Protein AF-A0A6B3GBQ8-F1 (afdb_monomer_lite)

Secondary structure (DSSP, 8-state):
-----HHHHHHHHHHHHHHHHHH-TTHHHHHHHHHHS-S--SS-TT-HHHHHHTSTHHHHHHHHHHHHHHT-TT-

Structure (mmCIF, N/CA/C/O backbone):
data_AF-A0A6B3GBQ8-F1
#
_entry.id   AF-A0A6B3GBQ8-F1
#
loop_
_atom_site.group_PDB
_atom_site.id
_atom_site.type_symbol
_atom_site.label_atom_id
_atom_site.label_alt_id
_atom_site.label_comp_id
_atom_site.label_asym_id
_atom_site.label_entity_id
_atom_site.label_seq_id
_atom_site.pdbx_PDB_ins_code
_atom_site.Cartn_x
_atom_site.Cartn_y
_atom_site.Cartn_z
_atom_site.occupancy
_atom_site.B_iso_or_equiv
_atom_site.auth_seq_id
_atom_site.auth_comp_id
_atom_site.auth_asym_id
_atom_site.auth_atom_id
_atom_site.pdbx_PDB_model_num
ATOM 1 N N . MET A 1 1 ? -25.016 -17.350 12.718 1.00 38.38 1 MET A N 1
ATOM 2 C CA . MET A 1 1 ? -24.100 -18.481 12.479 1.00 38.38 1 MET A CA 1
ATOM 3 C C . MET A 1 1 ? -22.716 -17.895 12.265 1.00 38.38 1 MET A C 1
ATOM 5 O O . MET A 1 1 ? -22.445 -17.342 11.209 1.00 38.38 1 MET A O 1
ATOM 9 N N . ASP A 1 2 ? -21.933 -17.881 13.339 1.00 45.06 2 ASP A N 1
ATOM 10 C CA . ASP A 1 2 ? -20.571 -17.356 13.408 1.00 45.06 2 ASP A CA 1
ATOM 11 C C . ASP A 1 2 ? -19.623 -18.283 12.633 1.00 45.06 2 ASP A C 1
ATOM 13 O O . ASP A 1 2 ? -19.589 -19.492 12.872 1.00 45.06 2 ASP A O 1
ATOM 17 N N . LYS A 1 3 ? -18.914 -17.742 11.640 1.00 48.47 3 LYS A N 1
ATOM 18 C CA . LYS A 1 3 ? -17.899 -18.477 10.882 1.00 48.47 3 LYS A CA 1
ATOM 19 C C . LYS A 1 3 ? -16.797 -17.489 10.478 1.00 48.47 3 LYS A C 1
ATOM 21 O O . LYS A 1 3 ? -17.029 -16.593 9.676 1.00 48.47 3 LYS A O 1
ATOM 26 N N . THR A 1 4 ? -15.603 -17.707 11.040 1.00 43.00 4 THR A N 1
ATOM 27 C CA . THR A 1 4 ? -14.271 -17.165 10.674 1.00 43.00 4 THR A CA 1
ATOM 28 C C . THR A 1 4 ? -13.871 -15.750 11.140 1.00 43.00 4 THR A C 1
ATOM 30 O O . THR A 1 4 ? -13.739 -14.845 10.323 1.00 43.00 4 THR A O 1
ATOM 33 N N . ALA A 1 5 ? -13.514 -15.572 12.421 1.00 47.53 5 ALA A N 1
ATOM 34 C CA . ALA A 1 5 ? -12.849 -14.343 12.905 1.00 47.53 5 ALA A CA 1
ATOM 35 C C . ALA A 1 5 ? -11.463 -14.549 13.564 1.00 47.53 5 ALA A C 1
ATOM 37 O O . ALA A 1 5 ? -10.915 -13.622 14.151 1.00 47.53 5 ALA A O 1
ATOM 38 N N . SER A 1 6 ? -10.845 -15.732 13.448 1.00 53.53 6 SER A N 1
ATOM 39 C CA . SER A 1 6 ? -9.494 -15.969 13.999 1.00 53.53 6 SER A CA 1
ATOM 40 C C . SER A 1 6 ? -8.367 -15.449 13.079 1.00 53.53 6 SER A C 1
ATOM 42 O O . SER A 1 6 ? -7.400 -14.851 13.549 1.00 53.53 6 SER A O 1
ATOM 44 N N . GLY A 1 7 ? -8.503 -15.599 11.754 1.00 52.84 7 GLY A N 1
ATOM 45 C CA . GLY A 1 7 ? -7.476 -15.182 10.783 1.00 52.84 7 GLY A CA 1
ATOM 46 C C . GLY A 1 7 ? -7.568 -13.722 10.313 1.00 52.84 7 GLY A C 1
ATOM 47 O O . GLY A 1 7 ? -6.563 -13.142 9.896 1.00 52.84 7 GLY A O 1
ATOM 48 N N . SER A 1 8 ? -8.753 -13.108 10.387 1.00 62.75 8 SER A N 1
ATOM 49 C CA . SER A 1 8 ? -8.976 -11.721 9.950 1.00 62.75 8 SER A CA 1
ATOM 50 C C . SER A 1 8 ? -8.233 -10.719 10.835 1.00 62.75 8 SER A C 1
ATOM 52 O O . SER A 1 8 ? -7.573 -9.823 10.312 1.00 62.75 8 SER A O 1
ATOM 54 N N . GLY A 1 9 ? -8.238 -10.924 12.156 1.00 86.94 9 GLY A N 1
ATOM 55 C CA . GLY A 1 9 ? -7.572 -10.026 13.102 1.00 86.94 9 GLY A CA 1
ATOM 56 C C . GLY A 1 9 ? -6.052 -9.958 12.919 1.00 86.94 9 GLY A C 1
ATOM 57 O O . GLY A 1 9 ? -5.464 -8.880 13.002 1.00 86.94 9 GLY A O 1
ATOM 58 N N . VAL A 1 10 ? -5.397 -11.084 12.610 1.00 90.75 10 VAL A N 1
ATOM 59 C CA . VAL A 1 10 ? -3.944 -11.107 12.354 1.00 90.75 10 VAL A CA 1
ATOM 60 C C . VAL A 1 10 ? -3.608 -10.372 11.059 1.00 90.75 10 VAL A C 1
ATOM 62 O O . VAL A 1 10 ? -2.706 -9.534 11.056 1.00 90.75 10 VAL A O 1
ATOM 65 N N . ARG A 1 11 ? -4.350 -10.638 9.975 1.00 87.12 11 ARG A N 1
ATOM 66 C CA . ARG A 1 11 ? -4.166 -9.949 8.689 1.00 87.12 11 ARG A CA 1
ATOM 67 C C . ARG A 1 11 ? -4.344 -8.443 8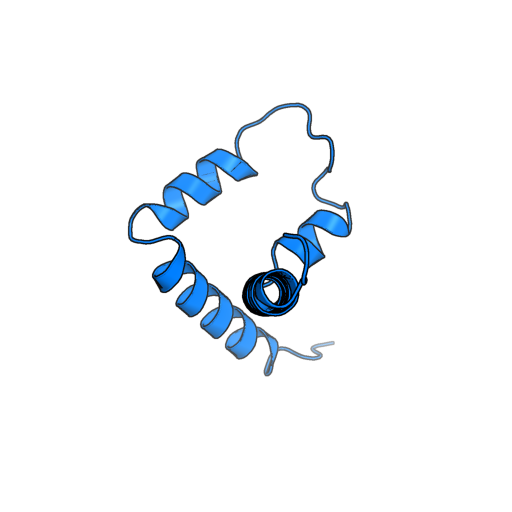.838 1.00 87.12 11 ARG A C 1
ATOM 69 O O . ARG A 1 11 ? -3.512 -7.680 8.356 1.00 87.12 11 ARG A O 1
ATOM 76 N N . GLU A 1 12 ? -5.396 -8.019 9.530 1.00 88.88 12 GLU A N 1
ATOM 77 C CA . GLU A 1 12 ? -5.677 -6.604 9.744 1.00 88.88 12 GLU A CA 1
ATOM 78 C C . GLU A 1 12 ? -4.588 -5.932 10.588 1.00 88.88 12 GLU A C 1
ATOM 80 O O . GLU A 1 12 ? -4.106 -4.852 10.239 1.00 88.88 12 GLU A O 1
ATOM 85 N N . ARG A 1 13 ? -4.131 -6.594 11.661 1.00 91.81 13 ARG A N 1
ATOM 86 C CA . ARG A 1 13 ? -3.036 -6.096 12.502 1.00 91.81 13 ARG A CA 1
ATOM 87 C C . ARG A 1 13 ? -1.750 -5.921 11.699 1.00 91.81 13 ARG A C 1
ATOM 89 O O . ARG A 1 13 ? -1.134 -4.862 11.777 1.00 91.81 13 ARG A O 1
ATOM 96 N N . LEU A 1 14 ? -1.366 -6.927 10.911 1.00 91.62 14 LEU A N 1
ATOM 97 C CA . LEU A 1 14 ? -0.183 -6.858 10.051 1.00 91.62 14 LEU A CA 1
ATOM 98 C C . LEU A 1 14 ? -0.312 -5.747 9.006 1.00 91.62 14 LEU 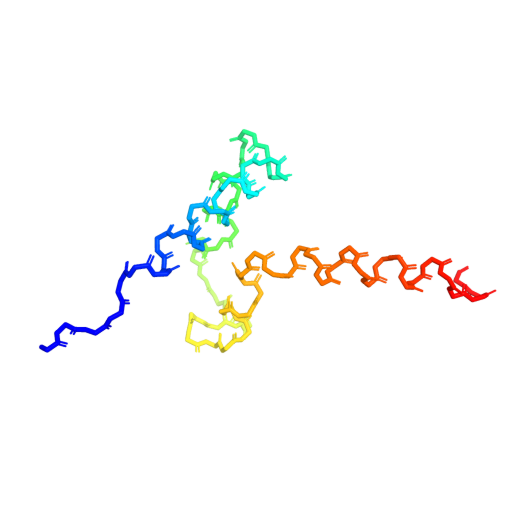A C 1
ATOM 100 O O . LEU A 1 14 ? 0.620 -4.963 8.844 1.00 91.62 14 LEU A O 1
ATOM 104 N N . GLY A 1 15 ? -1.474 -5.623 8.358 1.00 91.50 15 GLY A N 1
ATOM 105 C CA . GLY A 1 15 ? -1.736 -4.555 7.394 1.00 91.50 15 GLY A CA 1
ATOM 106 C C . GLY A 1 15 ? -1.606 -3.164 8.015 1.00 91.50 15 GLY A C 1
ATOM 107 O O . GLY A 1 15 ? -0.942 -2.297 7.452 1.00 91.50 15 GLY A O 1
ATOM 108 N N . ARG A 1 16 ? -2.149 -2.963 9.221 1.00 91.19 16 ARG A N 1
ATOM 109 C CA . ARG A 1 16 ? -2.031 -1.698 9.962 1.00 91.19 16 ARG A CA 1
ATOM 110 C C . ARG A 1 16 ? -0.589 -1.396 10.363 1.00 91.19 16 ARG A C 1
ATOM 112 O O . ARG A 1 16 ? -0.127 -0.269 10.216 1.00 91.19 16 ARG A O 1
ATOM 119 N N . SER A 1 17 ? 0.132 -2.410 10.838 1.00 93.19 17 SER A N 1
ATOM 120 C CA . SER A 1 17 ? 1.547 -2.311 11.200 1.00 93.19 17 SER A CA 1
ATOM 121 C C . SER A 1 17 ? 2.459 -2.024 10.004 1.00 93.19 17 SER A C 1
ATOM 123 O O . SER A 1 17 ? 3.456 -1.322 10.167 1.00 93.19 17 SER A O 1
ATOM 125 N N . LEU A 1 18 ? 2.150 -2.561 8.822 1.00 93.62 18 LEU A N 1
ATOM 126 C CA . LEU A 1 18 ? 2.851 -2.240 7.581 1.00 93.62 18 LEU A CA 1
ATOM 127 C C . LEU A 1 18 ? 2.540 -0.809 7.142 1.00 93.62 18 LEU A C 1
ATOM 129 O O . LEU A 1 18 ? 3.456 -0.033 6.886 1.00 93.62 18 LEU A O 1
ATOM 133 N N . PHE A 1 19 ? 1.255 -0.447 7.117 1.00 93.06 19 PHE A N 1
ATOM 134 C CA . PHE A 1 19 ? 0.810 0.888 6.735 1.00 93.06 19 PHE A CA 1
ATOM 135 C C . PHE A 1 19 ? 1.486 1.972 7.579 1.00 93.06 19 PHE A C 1
ATOM 137 O O . PHE A 1 19 ? 2.027 2.915 7.018 1.00 93.06 19 PHE A O 1
ATOM 144 N N . ALA A 1 20 ? 1.537 1.811 8.904 1.00 92.94 20 ALA A N 1
ATOM 145 C CA . ALA A 1 20 ? 2.189 2.774 9.793 1.00 92.94 20 ALA A CA 1
ATOM 146 C C . ALA A 1 20 ? 3.690 2.955 9.493 1.00 92.94 20 ALA A C 1
ATOM 148 O O . ALA A 1 20 ? 4.203 4.067 9.580 1.00 92.94 20 ALA A O 1
ATOM 149 N N . ARG A 1 21 ? 4.391 1.879 9.111 1.00 93.75 21 ARG A N 1
ATOM 150 C CA . ARG A 1 21 ? 5.820 1.933 8.761 1.00 93.75 21 ARG A CA 1
ATOM 151 C C . ARG A 1 21 ? 6.073 2.614 7.419 1.00 93.75 21 ARG A C 1
ATOM 153 O O . 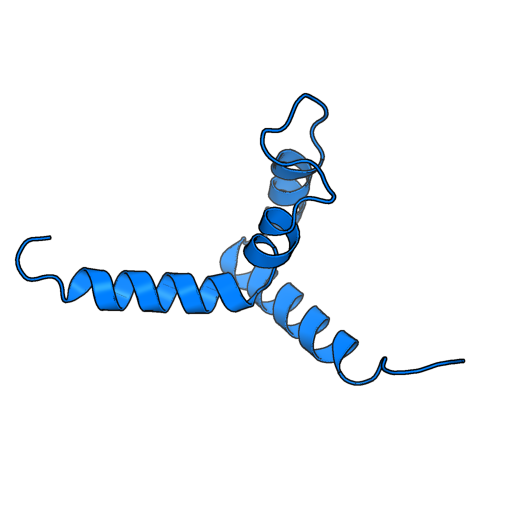ARG A 1 21 ? 7.053 3.332 7.291 1.00 93.75 21 ARG A O 1
ATOM 160 N N . VAL A 1 22 ? 5.210 2.374 6.431 1.00 93.31 22 VAL A N 1
ATOM 161 C CA . VAL A 1 22 ? 5.398 2.864 5.055 1.00 93.31 22 VAL A CA 1
ATOM 162 C C . VAL A 1 22 ? 4.843 4.276 4.874 1.00 93.31 22 VAL A C 1
ATOM 164 O O . VAL A 1 22 ? 5.475 5.111 4.240 1.00 93.31 22 VAL A O 1
ATOM 167 N N . ALA A 1 23 ? 3.662 4.554 5.425 1.00 92.12 23 ALA A N 1
ATOM 168 C CA . ALA A 1 23 ? 2.974 5.832 5.252 1.00 92.12 23 ALA A CA 1
ATOM 169 C C . ALA A 1 23 ? 3.448 6.915 6.237 1.00 92.12 23 ALA A C 1
ATOM 171 O O . ALA A 1 23 ? 3.132 8.091 6.049 1.00 92.12 23 ALA A O 1
ATOM 172 N N . GLY A 1 24 ? 4.188 6.526 7.282 1.00 93.06 24 GLY A N 1
ATOM 173 C CA . GLY A 1 24 ? 4.692 7.433 8.308 1.00 93.06 24 GLY A CA 1
ATOM 174 C C . GLY A 1 24 ? 3.592 8.061 9.182 1.00 93.06 24 GLY A C 1
ATOM 175 O O . GLY A 1 24 ? 2.426 7.656 9.116 1.00 93.06 24 GLY A O 1
ATOM 176 N N . PRO A 1 25 ? 3.945 9.063 10.011 1.00 92.94 25 PRO A N 1
ATOM 177 C CA . PRO A 1 25 ? 3.036 9.658 10.998 1.00 92.94 25 PRO A CA 1
ATOM 178 C C . PRO A 1 25 ? 1.775 10.290 10.394 1.00 92.94 25 PRO A C 1
ATOM 180 O O . PRO A 1 25 ? 0.683 10.097 10.917 1.00 92.94 25 PRO A O 1
ATOM 183 N N . SER A 1 26 ? 1.901 10.967 9.249 1.00 95.12 26 SER A N 1
ATOM 184 C CA . SER A 1 26 ? 0.771 11.589 8.537 1.00 95.12 26 SER A CA 1
ATOM 185 C C . SER A 1 26 ? -0.025 10.603 7.673 1.00 95.12 26 SER A C 1
ATOM 187 O O . SER A 1 26 ? -0.941 10.995 6.948 1.00 95.12 26 SER A O 1
ATOM 189 N N . GLY A 1 27 ? 0.315 9.311 7.703 1.00 94.00 27 GLY A N 1
ATOM 190 C CA . GLY A 1 27 ? -0.331 8.273 6.904 1.00 94.00 27 GLY A CA 1
ATOM 191 C C . GLY A 1 27 ? -1.858 8.238 7.057 1.00 94.00 27 GLY A C 1
ATOM 192 O O . GLY A 1 27 ? -2.556 8.296 6.041 1.00 94.00 27 GLY A O 1
ATOM 193 N N . PRO A 1 28 ? -2.409 8.172 8.286 1.00 93.44 28 PRO A N 1
ATOM 194 C CA . PRO A 1 28 ? -3.856 8.149 8.503 1.00 93.44 28 PRO A CA 1
ATOM 195 C C . PRO A 1 28 ? -4.583 9.370 7.922 1.00 93.44 28 PRO A C 1
ATOM 197 O O . PRO A 1 28 ? -5.602 9.210 7.247 1.00 93.44 28 PRO A O 1
ATOM 200 N N . GLU A 1 29 ? -4.030 10.568 8.116 1.00 95.81 29 GLU A N 1
ATOM 201 C CA . GLU A 1 29 ? -4.585 11.832 7.614 1.00 95.81 29 GLU A CA 1
ATOM 202 C C . GLU A 1 29 ? -4.568 11.872 6.082 1.00 95.81 29 GLU A C 1
ATOM 204 O O . GLU A 1 29 ? -5.582 12.156 5.442 1.00 95.81 29 GLU A O 1
ATOM 209 N N . ASN A 1 30 ? -3.442 11.486 5.475 1.00 94.94 30 ASN A N 1
ATOM 210 C CA . ASN A 1 30 ? -3.307 11.386 4.025 1.00 94.94 30 ASN A CA 1
ATOM 211 C C . ASN A 1 30 ? -4.289 10.369 3.431 1.00 94.94 30 ASN A C 1
ATOM 213 O O . ASN A 1 30 ? -4.914 10.640 2.404 1.00 94.94 30 ASN A O 1
ATOM 217 N N . ARG A 1 31 ? -4.471 9.215 4.084 1.00 92.19 31 ARG A N 1
ATOM 218 C CA . ARG A 1 31 ? -5.433 8.187 3.666 1.00 92.19 31 ARG A CA 1
ATOM 219 C C . ARG A 1 31 ? -6.864 8.718 3.709 1.00 92.19 31 ARG A C 1
ATOM 221 O O . ARG A 1 31 ? -7.614 8.491 2.760 1.00 92.19 31 ARG A O 1
ATOM 228 N N . ALA A 1 32 ? -7.242 9.413 4.781 1.00 94.19 32 ALA A N 1
ATOM 229 C CA . ALA A 1 32 ? -8.555 10.039 4.902 1.00 94.19 32 ALA A CA 1
ATOM 230 C C . ALA A 1 32 ? -8.769 11.063 3.780 1.00 94.19 32 ALA A C 1
ATOM 232 O O . ALA A 1 32 ? -9.724 10.937 3.013 1.00 94.19 32 ALA A O 1
ATOM 233 N N . ARG A 1 33 ? -7.818 11.984 3.583 1.00 94.56 33 ARG A N 1
ATOM 234 C CA . ARG A 1 33 ? -7.868 12.976 2.501 1.00 94.56 33 ARG A CA 1
ATOM 235 C C . ARG A 1 33 ? -8.005 12.320 1.123 1.00 94.56 33 ARG A C 1
ATOM 237 O O . ARG A 1 33 ? -8.860 12.694 0.337 1.00 94.56 33 ARG A O 1
ATOM 244 N N . ILE A 1 34 ? -7.218 11.294 0.809 1.00 91.19 34 ILE A N 1
ATOM 245 C CA . ILE A 1 34 ? -7.270 10.666 -0.521 1.00 91.19 34 ILE A CA 1
ATOM 246 C C . ILE A 1 34 ? -8.571 9.884 -0.725 1.00 91.19 34 ILE A C 1
ATOM 248 O O . ILE A 1 34 ? -9.186 9.987 -1.788 1.00 91.19 34 ILE A O 1
ATOM 252 N N . HIS A 1 35 ? -9.014 9.090 0.253 1.00 89.75 35 HIS A N 1
ATOM 253 C CA . HIS A 1 35 ? -10.100 8.126 0.044 1.00 89.75 35 HIS A CA 1
ATOM 254 C C . HIS A 1 35 ? -11.488 8.606 0.467 1.00 89.75 35 HIS A C 1
ATOM 256 O O . HIS A 1 35 ? -12.462 8.042 -0.036 1.00 89.75 35 HIS A O 1
ATOM 262 N N . GLN A 1 36 ? -11.587 9.603 1.351 1.00 92.38 36 GLN A N 1
ATOM 263 C CA . GLN A 1 36 ? -12.855 10.092 1.905 1.00 92.38 36 GLN A CA 1
ATOM 264 C C . GLN A 1 36 ? -13.280 11.454 1.349 1.00 92.38 36 GLN A C 1
ATOM 266 O O . GLN A 1 36 ? -14.438 11.818 1.527 1.00 92.38 36 GLN A O 1
ATOM 271 N N . THR A 1 37 ? -12.411 12.186 0.633 1.00 94.06 37 THR A N 1
ATOM 272 C CA . THR A 1 37 ? -12.835 13.416 -0.056 1.00 94.06 37 THR A CA 1
ATOM 273 C C . THR A 1 37 ? -14.019 13.124 -0.997 1.00 94.06 37 THR A C 1
ATOM 275 O O . THR A 1 37 ? -13.902 12.223 -1.844 1.00 94.06 37 THR A O 1
ATOM 278 N N . PRO A 1 38 ? -15.151 13.842 -0.857 1.00 92.75 38 PRO A N 1
ATOM 279 C CA . PRO A 1 38 ? -16.328 13.653 -1.701 1.00 92.75 38 PRO A CA 1
ATOM 280 C C . PRO A 1 38 ? -16.072 13.995 -3.173 1.00 92.75 38 PRO A C 1
ATOM 282 O O . PRO A 1 38 ? -15.173 14.768 -3.497 1.00 92.75 38 PRO A O 1
ATOM 285 N N . GLY A 1 39 ? -16.897 13.441 -4.062 1.00 91.81 39 GLY A N 1
ATOM 286 C CA . GLY A 1 39 ? -16.889 13.744 -5.494 1.00 91.81 39 GLY A CA 1
ATOM 287 C C . GLY A 1 39 ? -16.882 12.496 -6.382 1.00 91.81 39 GLY A C 1
ATOM 288 O O . GLY A 1 39 ? -16.722 11.376 -5.880 1.00 91.81 39 GLY A O 1
ATOM 289 N N . PRO A 1 40 ? -17.063 12.665 -7.704 1.00 91.56 40 PRO A N 1
ATOM 290 C CA . PRO A 1 40 ? -17.014 11.562 -8.656 1.00 91.56 40 PRO A CA 1
ATOM 291 C C . PRO A 1 40 ? -15.676 10.811 -8.590 1.00 91.56 40 PRO A C 1
ATOM 293 O O . PRO A 1 40 ? -14.605 11.410 -8.513 1.00 91.56 40 PRO A O 1
ATOM 296 N N . ARG A 1 41 ? -15.728 9.475 -8.634 1.00 90.38 41 ARG A N 1
ATOM 297 C CA . ARG A 1 41 ? -14.551 8.591 -8.631 1.00 90.38 41 ARG A CA 1
ATOM 298 C C . ARG A 1 41 ? -14.634 7.663 -9.836 1.00 90.38 41 ARG A C 1
ATOM 300 O O . ARG A 1 41 ? -15.690 7.088 -10.077 1.00 90.38 41 ARG A O 1
ATOM 307 N N . TRP A 1 42 ? -13.514 7.425 -10.520 1.00 90.88 42 TRP A N 1
ATOM 308 C CA . TRP A 1 42 ? -13.441 6.396 -11.571 1.00 90.88 42 TRP A CA 1
ATOM 309 C C . TRP A 1 42 ? -13.797 5.003 -11.034 1.00 90.88 42 TRP A C 1
ATOM 311 O O . TRP A 1 42 ? -14.425 4.200 -11.719 1.00 90.88 42 TRP A O 1
ATOM 321 N N . PHE A 1 43 ? -13.450 4.742 -9.769 1.00 92.00 43 PHE A N 1
ATOM 322 C CA . PHE A 1 43 ? -13.769 3.500 -9.075 1.00 92.00 43 PHE A CA 1
ATOM 323 C C . PHE A 1 43 ? -14.558 3.780 -7.792 1.00 92.00 43 PHE A C 1
ATOM 325 O O . PHE A 1 43 ? -14.003 4.235 -6.783 1.00 92.00 43 PHE A O 1
ATOM 332 N N . GLY A 1 44 ? -15.864 3.501 -7.839 1.00 90.12 44 GLY A N 1
ATOM 333 C CA . GLY A 1 44 ? -16.766 3.558 -6.684 1.00 90.12 44 GLY A CA 1
ATOM 334 C C . GLY A 1 44 ? -16.414 2.536 -5.588 1.00 90.12 44 GLY A C 1
ATOM 335 O O . GLY A 1 44 ? -15.608 1.635 -5.837 1.00 90.12 44 GLY A O 1
ATOM 336 N N . PRO A 1 45 ? -16.988 2.672 -4.378 1.00 86.00 45 PRO A N 1
ATOM 337 C CA . PRO A 1 45 ? -16.640 1.867 -3.200 1.00 86.00 45 PRO A CA 1
ATOM 338 C C . PRO A 1 45 ? -16.749 0.353 -3.435 1.00 86.00 45 PRO A C 1
ATOM 340 O O . PRO A 1 45 ? -15.887 -0.391 -2.972 1.00 86.00 45 PRO A O 1
ATOM 343 N N . ASP A 1 46 ? -17.725 -0.083 -4.229 1.00 88.94 46 ASP A N 1
ATOM 344 C CA . ASP A 1 46 ? -18.006 -1.506 -4.468 1.00 88.94 46 ASP A CA 1
ATOM 345 C C . ASP A 1 46 ? -17.133 -2.131 -5.563 1.00 88.94 46 ASP A C 1
ATOM 347 O O . ASP A 1 46 ? -17.207 -3.332 -5.831 1.00 88.94 46 ASP A O 1
ATOM 351 N N . ARG A 1 47 ? -16.291 -1.333 -6.235 1.00 93.44 47 ARG A N 1
ATOM 352 C CA . ARG A 1 47 ? -15.465 -1.837 -7.335 1.00 93.44 47 ARG A CA 1
ATOM 353 C C . ARG A 1 47 ? -14.348 -2.741 -6.792 1.00 93.44 47 ARG A C 1
ATOM 355 O O . ARG A 1 47 ? -13.575 -2.287 -5.943 1.00 93.44 47 ARG A O 1
ATOM 362 N N . PRO A 1 48 ? -14.169 -3.968 -7.332 1.00 93.06 48 PRO A N 1
ATOM 363 C CA . PRO A 1 48 ? -13.166 -4.927 -6.851 1.00 93.06 48 PRO A CA 1
ATOM 364 C C . PRO A 1 48 ? -11.746 -4.365 -6.781 1.00 93.06 48 PRO A C 1
ATOM 366 O O . PRO A 1 48 ? -10.992 -4.685 -5.864 1.00 93.06 48 PRO A O 1
ATOM 369 N N . VAL A 1 49 ? -11.410 -3.464 -7.707 1.00 92.19 49 VAL A N 1
ATOM 370 C CA . VAL A 1 49 ? -10.133 -2.746 -7.738 1.00 92.19 49 VAL A CA 1
ATOM 371 C C . VAL A 1 49 ? -9.800 -2.094 -6.393 1.00 92.19 49 VAL A C 1
ATOM 373 O O . VAL A 1 49 ? -8.657 -2.195 -5.964 1.00 92.19 49 VAL A O 1
ATOM 376 N N . ARG A 1 50 ? -10.774 -1.526 -5.664 1.00 89.50 50 ARG A N 1
ATOM 377 C CA . ARG A 1 50 ? -10.533 -0.894 -4.355 1.00 89.50 50 ARG A CA 1
ATOM 378 C C . ARG A 1 50 ? -10.203 -1.905 -3.265 1.00 89.50 50 ARG A C 1
ATOM 380 O O . ARG A 1 50 ? -9.407 -1.594 -2.386 1.00 89.50 50 ARG A O 1
ATOM 387 N N . ARG A 1 51 ? -10.790 -3.105 -3.325 1.00 88.44 51 ARG A N 1
ATOM 388 C CA . ARG A 1 51 ? -10.488 -4.191 -2.383 1.00 88.44 51 ARG A CA 1
ATOM 389 C C . ARG A 1 51 ? -9.075 -4.717 -2.606 1.00 88.44 51 ARG A C 1
ATOM 391 O O . ARG A 1 51 ? -8.320 -4.821 -1.652 1.00 88.44 51 ARG A O 1
ATOM 398 N N . VAL A 1 52 ? -8.721 -5.005 -3.859 1.00 90.00 52 VAL A N 1
ATOM 399 C CA . VAL A 1 52 ? -7.396 -5.537 -4.209 1.00 90.00 52 VAL A CA 1
ATOM 400 C C . VAL A 1 52 ? -6.303 -4.503 -3.932 1.00 90.00 52 VAL A C 1
ATOM 402 O O . VAL A 1 52 ? -5.332 -4.811 -3.254 1.00 90.00 52 VAL A O 1
ATOM 405 N N . HIS A 1 53 ? -6.491 -3.256 -4.375 1.00 89.19 53 HIS A N 1
ATOM 406 C CA . HIS A 1 53 ?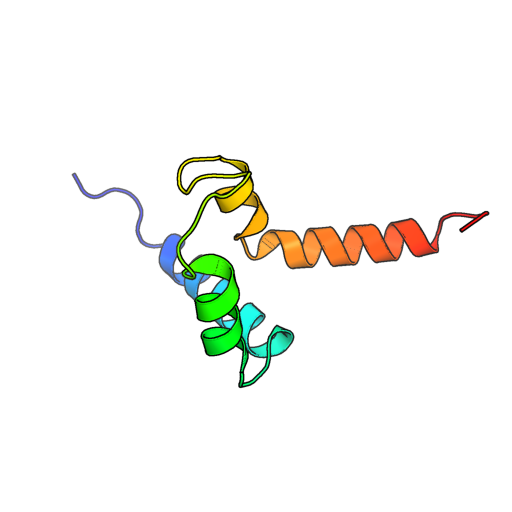 -5.490 -2.194 -4.212 1.00 89.19 53 HIS A CA 1
ATOM 407 C C . HIS A 1 53 ? -5.367 -1.681 -2.770 1.00 89.19 53 HIS A C 1
ATOM 409 O O . HIS A 1 53 ? -4.369 -1.055 -2.429 1.00 89.19 53 HIS A O 1
ATOM 415 N N . GLY A 1 54 ? -6.374 -1.926 -1.927 1.00 88.75 54 GLY A N 1
ATOM 416 C CA . GLY A 1 54 ? -6.353 -1.567 -0.510 1.00 88.75 54 GLY A CA 1
ATOM 417 C C . GLY A 1 54 ? -5.734 -2.627 0.404 1.00 88.75 54 GLY A C 1
ATOM 418 O O . GLY A 1 54 ? -5.575 -2.360 1.595 1.00 88.75 54 GLY A O 1
ATOM 419 N N . ASP A 1 55 ? -5.415 -3.818 -0.110 1.00 89.94 55 ASP A N 1
ATOM 420 C CA . ASP A 1 55 ? -4.842 -4.904 0.685 1.00 89.94 55 ASP A CA 1
ATOM 421 C C . ASP A 1 55 ? -3.317 -4.764 0.828 1.00 89.94 55 ASP A C 1
ATOM 423 O O . ASP A 1 55 ? -2.609 -4.367 -0.098 1.00 89.94 55 ASP A O 1
ATOM 427 N N . ALA A 1 56 ? -2.791 -5.145 1.994 1.00 91.38 56 ALA A N 1
ATOM 428 C CA . ALA A 1 56 ? -1.362 -5.081 2.299 1.00 91.38 56 ALA A CA 1
ATOM 429 C C . ALA A 1 56 ? -0.488 -5.923 1.346 1.00 91.38 56 ALA A C 1
ATOM 431 O O . ALA A 1 56 ? 0.688 -5.611 1.158 1.00 91.38 56 ALA A O 1
ATOM 432 N N . SER A 1 57 ? -1.044 -6.962 0.715 1.00 90.38 57 SER A N 1
ATOM 433 C CA . SER A 1 57 ? -0.347 -7.779 -0.288 1.00 90.38 57 SER A CA 1
ATOM 434 C C . SER A 1 57 ? 0.144 -6.973 -1.495 1.00 90.38 57 SER A C 1
ATOM 436 O O . SER A 1 57 ? 1.170 -7.332 -2.075 1.00 90.38 57 SER A O 1
ATOM 438 N N . MET A 1 58 ? -0.498 -5.846 -1.829 1.00 92.81 58 MET A N 1
ATOM 439 C CA . MET A 1 58 ? -0.044 -4.965 -2.913 1.00 92.81 58 MET A CA 1
ATOM 440 C C . MET A 1 58 ? 1.318 -4.335 -2.647 1.00 92.81 58 MET A C 1
ATOM 442 O O . MET A 1 58 ? 2.047 -4.061 -3.595 1.00 92.81 58 MET A O 1
ATOM 446 N N . PHE A 1 59 ? 1.705 -4.155 -1.382 1.00 93.00 59 PHE A N 1
ATOM 447 C CA . PHE A 1 59 ? 3.047 -3.680 -1.053 1.00 93.00 59 PHE A CA 1
ATOM 448 C C . PHE A 1 59 ? 4.112 -4.686 -1.506 1.00 93.00 59 PHE A C 1
ATOM 450 O O . PHE A 1 59 ? 5.060 -4.323 -2.198 1.00 93.00 59 PHE A O 1
ATOM 457 N N . ILE A 1 60 ? 3.915 -5.971 -1.192 1.00 93.06 60 ILE A N 1
ATOM 458 C CA . ILE A 1 60 ? 4.819 -7.048 -1.621 1.00 93.06 60 ILE A CA 1
ATOM 459 C C . ILE A 1 60 ? 4.794 -7.204 -3.144 1.00 93.06 60 ILE A C 1
ATOM 461 O O . ILE A 1 60 ? 5.847 -7.338 -3.765 1.00 93.06 60 ILE A O 1
ATOM 465 N N . GLY A 1 61 ? 3.606 -7.141 -3.755 1.00 94.00 61 GLY A N 1
ATOM 466 C CA . GLY A 1 61 ? 3.456 -7.167 -5.211 1.00 94.00 61 GLY A CA 1
ATOM 467 C C . GLY A 1 61 ? 4.226 -6.037 -5.901 1.00 94.00 61 GLY A C 1
ATOM 468 O O . GLY A 1 61 ? 4.934 -6.292 -6.872 1.00 94.00 61 GLY A O 1
ATOM 469 N N . GLY A 1 62 ? 4.151 -4.819 -5.359 1.00 93.81 62 GLY A N 1
ATOM 470 C CA . GLY A 1 62 ? 4.882 -3.652 -5.851 1.00 93.81 62 GLY A CA 1
ATOM 471 C C . GLY A 1 62 ? 6.395 -3.802 -5.715 1.00 93.81 62 GLY A C 1
ATOM 472 O O . GLY A 1 62 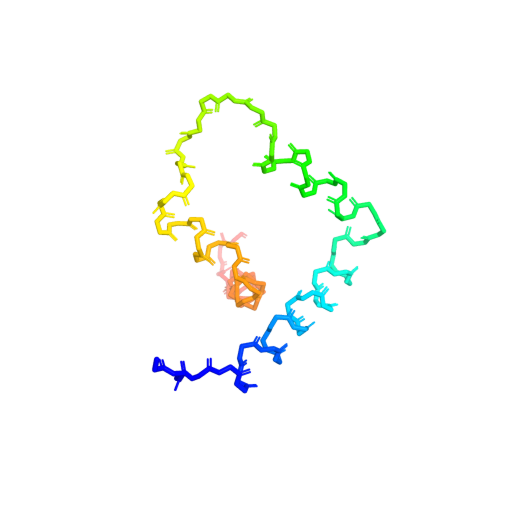? 7.110 -3.600 -6.690 1.00 93.81 62 GLY A O 1
ATOM 473 N N . LEU A 1 63 ? 6.892 -4.236 -4.551 1.00 96.06 63 LEU A N 1
ATOM 474 C CA . LEU A 1 63 ? 8.322 -4.507 -4.367 1.00 96.06 63 LEU A CA 1
ATOM 475 C C . LEU A 1 63 ? 8.828 -5.560 -5.357 1.00 96.06 63 LEU A C 1
ATOM 477 O O . LEU A 1 63 ? 9.850 -5.354 -6.005 1.00 96.06 63 LEU A O 1
ATOM 481 N N . ARG A 1 64 ? 8.088 -6.662 -5.532 1.00 96.75 64 ARG A N 1
ATOM 482 C CA . ARG A 1 64 ? 8.420 -7.686 -6.530 1.00 96.75 64 ARG A CA 1
ATOM 483 C C . ARG A 1 64 ? 8.457 -7.096 -7.937 1.00 96.75 64 ARG A C 1
ATOM 485 O O . ARG A 1 64 ? 9.381 -7.401 -8.681 1.00 96.75 64 ARG A O 1
ATOM 492 N N . ALA A 1 65 ? 7.472 -6.279 -8.300 1.00 96.56 65 ALA A N 1
ATOM 493 C CA . ALA A 1 65 ? 7.423 -5.641 -9.609 1.00 96.56 65 ALA A CA 1
ATOM 494 C C . ALA A 1 65 ? 8.626 -4.716 -9.831 1.00 96.56 65 ALA A C 1
ATOM 496 O O . ALA A 1 65 ? 9.233 -4.792 -10.888 1.00 96.56 65 ALA A O 1
ATOM 497 N N . LEU A 1 66 ? 9.023 -3.918 -8.834 1.00 95.94 66 LEU A N 1
ATOM 498 C CA . LEU A 1 66 ? 10.202 -3.049 -8.919 1.00 95.94 66 LEU A CA 1
ATOM 499 C C . LEU A 1 66 ? 11.500 -3.848 -9.070 1.00 95.94 66 LEU A C 1
ATOM 501 O O . LEU A 1 66 ? 12.334 -3.512 -9.905 1.00 95.94 66 LEU A O 1
ATOM 505 N N . LEU A 1 67 ? 11.656 -4.932 -8.306 1.00 96.44 67 LEU A N 1
ATOM 506 C CA . LEU A 1 67 ? 12.815 -5.815 -8.429 1.00 96.44 67 LEU A CA 1
ATOM 507 C C . LEU A 1 67 ? 12.861 -6.472 -9.811 1.00 96.44 67 LEU A C 1
ATOM 509 O O . LEU A 1 67 ? 13.896 -6.442 -10.465 1.00 96.44 67 LEU A O 1
ATOM 513 N N . LEU A 1 68 ? 11.737 -6.999 -10.300 1.00 96.44 68 LEU A N 1
ATOM 514 C CA . LEU A 1 68 ? 11.663 -7.555 -11.653 1.00 96.44 68 LEU A CA 1
ATOM 515 C C . LEU A 1 68 ? 11.924 -6.490 -12.723 1.00 96.44 68 LEU A C 1
ATOM 517 O O . LEU A 1 68 ? 12.631 -6.763 -13.687 1.00 96.44 68 LEU A O 1
ATOM 521 N N . GLN A 1 69 ? 11.411 -5.275 -12.535 1.00 96.56 69 GLN A N 1
ATOM 522 C CA . GLN A 1 69 ? 11.642 -4.156 -13.441 1.00 96.56 69 GLN A CA 1
ATOM 523 C C . GLN A 1 69 ? 13.121 -3.760 -13.485 1.00 96.56 69 GLN A C 1
ATOM 525 O O . GLN A 1 69 ? 13.621 -3.444 -14.558 1.00 96.56 69 GLN A O 1
ATOM 530 N N . SER A 1 70 ? 13.843 -3.827 -12.363 1.00 96.00 70 SER A N 1
ATOM 531 C CA . SER A 1 70 ? 15.287 -3.547 -12.334 1.00 96.00 70 SER A CA 1
ATOM 532 C C . SER A 1 70 ? 16.136 -4.570 -13.096 1.00 96.00 70 SER A C 1
ATOM 534 O O . SER A 1 70 ? 17.268 -4.270 -13.457 1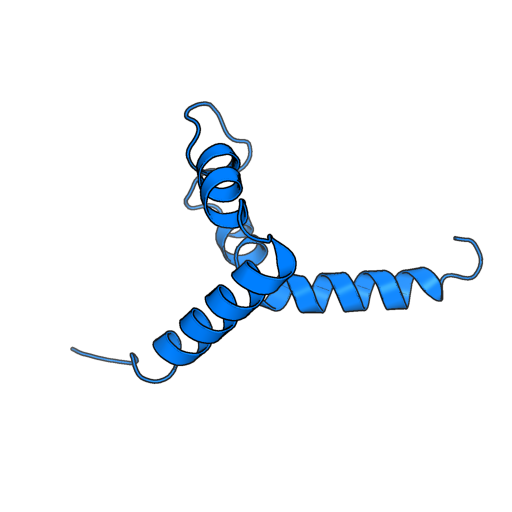.00 96.00 70 SER A O 1
ATOM 536 N N . LEU A 1 71 ? 15.593 -5.760 -13.374 1.00 95.44 71 LEU A N 1
ATOM 537 C CA . LEU A 1 71 ? 16.245 -6.775 -14.205 1.00 95.44 71 LEU A CA 1
ATOM 538 C C . LEU A 1 71 ? 15.979 -6.568 -15.701 1.00 95.44 71 LEU A C 1
ATOM 540 O O . LEU A 1 71 ? 16.487 -7.330 -16.523 1.00 95.44 71 LEU A O 1
ATOM 544 N N . HIS A 1 72 ? 15.153 -5.588 -16.070 1.00 92.12 72 HIS A N 1
ATOM 545 C CA . HIS A 1 72 ? 14.811 -5.348 -17.460 1.00 92.12 72 HIS A CA 1
ATOM 546 C C . HIS A 1 72 ? 16.031 -4.771 -18.206 1.00 92.12 72 HIS A C 1
ATOM 548 O O . HIS A 1 72 ? 16.505 -3.692 -17.853 1.00 92.12 72 HIS A O 1
ATOM 554 N N . PRO A 1 73 ? 16.539 -5.452 -19.251 1.00 85.25 73 PRO A N 1
ATOM 555 C CA . PRO A 1 73 ? 17.844 -5.154 -19.853 1.00 85.25 73 PRO A CA 1
ATOM 556 C C . PRO A 1 73 ? 17.911 -3.822 -20.616 1.00 85.25 73 PRO A C 1
ATOM 558 O O . PRO A 1 73 ? 18.994 -3.396 -21.000 1.00 85.25 73 PRO A O 1
ATOM 561 N N . LEU A 1 74 ? 16.765 -3.182 -20.852 1.00 83.69 74 LEU A N 1
ATOM 562 C CA . LEU A 1 74 ? 16.624 -1.921 -21.591 1.00 83.69 74 LEU A CA 1
ATOM 563 C C . LEU A 1 74 ? 15.759 -0.903 -20.827 1.00 83.69 74 LEU A C 1
ATOM 565 O O . LEU A 1 74 ? 15.079 -0.094 -21.455 1.00 83.69 74 LEU A O 1
ATOM 569 N N . ALA A 1 75 ? 15.660 -1.035 -19.500 1.00 66.38 75 ALA A N 1
ATOM 570 C CA . ALA A 1 75 ? 14.952 -0.050 -18.679 1.00 66.38 75 ALA A CA 1
ATOM 571 C C . ALA A 1 75 ? 15.664 1.309 -18.662 1.00 66.38 75 ALA A C 1
ATOM 573 O O . ALA A 1 75 ? 16.915 1.322 -18.716 1.00 66.38 75 ALA A O 1
#

pLDDT: mean 87.23, std 14.0, range [38.38, 96.75]

Foldseek 3Di:
DDDDDPPVVVQVVVLVVVQCVPCDPCSVVVCCVVPVPDDDDPDDPPRVCCVVVSGSVVVVVVVVVVVVVVPPPPD

Sequence (75 aa):
MDKTASGSGVRERLGRSLFARVAGPSGPENRARIHQTPGPRWFGPDRPVRRVHGDASMFIGGLRALLLQSLHPLA

Radius of gyration: 16.03 Å; chains: 1; bounding box: 42×32×36 Å